Protein AF-A0A353PE07-F1 (afdb_monomer)

Foldseek 3Di:
DDQQWDDDQWIKRWDDDPPGPDTDIDTHNDDPPDQDDQVVVVVVVVVVAFCPDPPGDVDGDVDGDDDPDDDDPRD

Solvent-accessible surface area (backbone atoms only — not comparable to full-atom values): 4954 Å² total; per-residue (Å²): 132,80,82,52,62,53,68,83,68,56,29,42,36,55,51,69,45,99,87,48,99,51,72,52,68,48,79,45,65,74,71,86,78,49,80,49,58,50,66,67,55,38,55,57,49,60,72,68,47,55,48,83,46,98,90,42,58,83,56,79,78,86,81,75,70,77,80,90,69,94,62,56,99,49,44

Sequence (75 aa):
MSGNTIGRFFTLTSFGESHGPALGGIIDGCPPGLLLDETILQRDLDRRRPGTSRYTTQRREPDQVRILSGVFEGV

pLDDT: mean 88.92, std 9.18, range [54.09, 97.88]

Nearest PDB structures (foldseek):
  4lj2-assembly1_A  TM=8.600E-01  e=2.232E-05  Acinetobacter baumannii ATCC 19606 = CIP 70.34 = JCM 6841
  4lj2-assembly1_B  TM=8.462E-01  e=4.508E-05  Acinetobacter baumannii ATCC 19606 = CIP 70.34 = JCM 6841
  4o90-assembly1_B  TM=8.454E-01  e=5.461E-05  Acinetobacter baumannii ATCC 19606 = CIP 70.34 = JCM 6841
  4ob9-assembly1_B  TM=8.474E-01  e=6.206E-05  Acinetobacter baumannii ATCC 19606 = CIP 70.34 = JCM 6841

Structure (mmCIF, N/CA/C/O backbone):
data_AF-A0A353PE07-F1
#
_entry.id   AF-A0A353PE07-F1
#
loop_
_atom_site.group_PDB
_atom_site.id
_atom_site.type_symbol
_atom_site.label_atom_id
_atom_site.label_alt_id
_atom_site.label_comp_id
_atom_site.label_asym_id
_atom_site.label_entity_id
_atom_site.label_seq_id
_atom_site.pdbx_PDB_ins_code
_atom_site.Cartn_x
_atom_site.Cartn_y
_atom_site.Cartn_z
_atom_site.occupancy
_atom_site.B_iso_or_equiv
_atom_site.auth_seq_id
_atom_site.auth_comp_id
_atom_site.auth_asym_id
_atom_site.auth_atom_id
_atom_site.pdbx_PDB_model_num
ATOM 1 N N . MET A 1 1 ? 13.938 3.261 14.674 1.00 54.09 1 MET A N 1
ATOM 2 C CA . MET A 1 1 ? 12.611 3.047 14.061 1.00 54.09 1 MET A CA 1
ATOM 3 C C . MET A 1 1 ? 12.636 1.711 13.346 1.00 54.09 1 MET A C 1
ATOM 5 O O . MET A 1 1 ? 13.655 1.397 12.743 1.00 54.09 1 MET A O 1
ATOM 9 N N . SER A 1 2 ? 11.593 0.898 13.515 1.00 69.94 2 SER A N 1
ATOM 10 C CA . SER A 1 2 ? 11.458 -0.410 12.865 1.00 69.94 2 SER A CA 1
ATOM 11 C C . SER A 1 2 ? 11.492 -0.256 11.345 1.00 69.94 2 SER A C 1
ATOM 13 O O . SER A 1 2 ? 10.989 0.739 10.826 1.00 69.94 2 SER A O 1
ATOM 15 N N . GLY A 1 3 ? 12.071 -1.231 10.640 1.00 86.44 3 GLY A N 1
ATOM 16 C CA . GLY A 1 3 ? 11.971 -1.290 9.184 1.00 86.44 3 GLY A CA 1
ATOM 17 C C . GLY A 1 3 ? 10.504 -1.249 8.756 1.00 86.44 3 GLY A C 1
ATOM 18 O O . GLY A 1 3 ? 9.661 -1.913 9.356 1.00 86.44 3 GLY A O 1
ATOM 19 N N . ASN A 1 4 ? 10.203 -0.438 7.749 1.00 95.44 4 ASN A N 1
ATOM 20 C CA . ASN A 1 4 ? 8.869 -0.283 7.170 1.00 95.44 4 ASN A CA 1
ATOM 21 C C . ASN A 1 4 ? 8.651 -1.186 5.948 1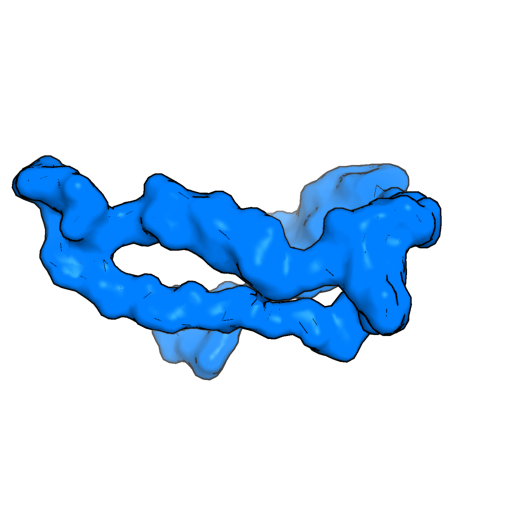.00 95.44 4 ASN A C 1
ATOM 23 O O . ASN A 1 4 ? 7.627 -1.073 5.278 1.00 95.44 4 ASN A O 1
ATOM 27 N N . THR A 1 5 ? 9.608 -2.071 5.667 1.00 97.00 5 THR A N 1
ATOM 28 C CA . THR A 1 5 ? 9.600 -2.976 4.521 1.00 97.00 5 THR A CA 1
ATOM 29 C C . THR A 1 5 ? 9.553 -4.430 4.980 1.00 97.00 5 THR A C 1
ATOM 31 O O . THR A 1 5 ? 10.342 -4.843 5.831 1.00 97.00 5 THR A O 1
ATOM 34 N N . ILE A 1 6 ? 8.657 -5.219 4.389 1.00 97.62 6 ILE A N 1
ATOM 35 C CA . ILE A 1 6 ? 8.556 -6.669 4.584 1.00 97.62 6 ILE A CA 1
ATOM 36 C C . ILE A 1 6 ? 8.494 -7.381 3.231 1.00 97.62 6 ILE A C 1
ATOM 38 O O . ILE A 1 6 ? 7.793 -6.931 2.330 1.00 97.62 6 ILE A O 1
ATOM 42 N N . GLY A 1 7 ? 9.205 -8.503 3.098 1.00 96.69 7 GLY A N 1
ATOM 43 C CA . GLY A 1 7 ? 9.233 -9.311 1.875 1.00 96.69 7 GLY A CA 1
ATOM 44 C C . GLY A 1 7 ? 10.624 -9.446 1.255 1.00 96.69 7 GLY A C 1
ATOM 45 O O . GLY A 1 7 ? 11.611 -8.949 1.795 1.00 96.69 7 GLY A O 1
ATOM 46 N N . ARG A 1 8 ? 10.704 -10.180 0.138 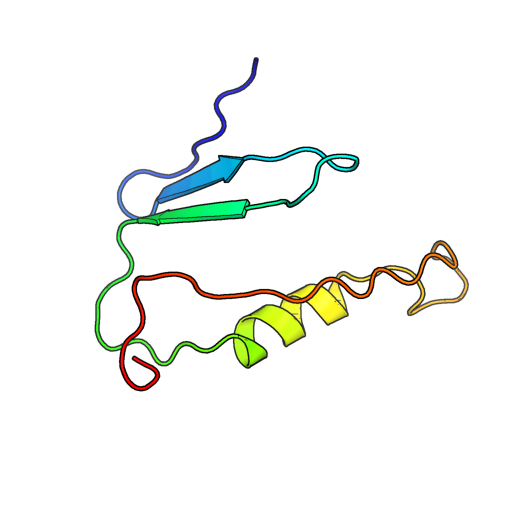1.00 95.06 8 ARG A N 1
ATOM 47 C CA . ARG A 1 8 ? 11.949 -10.372 -0.634 1.00 95.06 8 ARG A CA 1
ATOM 48 C C . ARG A 1 8 ? 11.712 -10.272 -2.137 1.00 95.06 8 ARG A C 1
ATOM 50 O O . ARG A 1 8 ? 12.378 -9.489 -2.796 1.00 95.06 8 ARG A O 1
ATOM 57 N N . PHE A 1 9 ? 10.799 -11.089 -2.664 1.00 96.62 9 PHE A N 1
ATOM 58 C CA . PHE A 1 9 ? 10.386 -11.031 -4.072 1.00 96.62 9 PHE A CA 1
ATOM 59 C C . PHE A 1 9 ? 9.077 -10.274 -4.243 1.00 96.62 9 PHE A C 1
ATOM 61 O O . PHE A 1 9 ? 8.966 -9.472 -5.154 1.00 96.62 9 PHE A O 1
ATOM 68 N N . PHE A 1 10 ? 8.129 -10.505 -3.337 1.00 97.25 10 PHE A N 1
ATOM 69 C CA . PHE A 1 10 ? 6.940 -9.687 -3.163 1.00 97.25 10 PHE A CA 1
ATOM 70 C C . PHE A 1 10 ? 7.137 -8.858 -1.900 1.00 97.25 10 PHE A C 1
ATOM 72 O O . PHE A 1 10 ? 7.304 -9.435 -0.818 1.00 97.25 10 PHE A O 1
ATOM 79 N N . THR A 1 11 ? 7.200 -7.540 -2.050 1.00 97.88 11 THR A N 1
ATOM 80 C CA . THR A 1 11 ? 7.684 -6.642 -0.999 1.00 97.88 11 THR A CA 1
ATOM 81 C C . THR A 1 11 ? 6.683 -5.524 -0.760 1.00 97.88 11 THR A C 1
ATOM 83 O O . THR A 1 11 ? 6.239 -4.885 -1.705 1.00 97.88 11 THR A O 1
ATOM 86 N N . LEU A 1 12 ? 6.341 -5.276 0.504 1.00 97.75 12 LEU A N 1
ATOM 87 C CA . LEU A 1 12 ? 5.522 -4.147 0.936 1.00 97.75 12 LEU A CA 1
ATOM 88 C C . LEU A 1 12 ? 6.399 -3.171 1.709 1.00 97.75 12 LEU A C 1
ATOM 90 O O . LEU A 1 12 ? 6.973 -3.554 2.726 1.00 97.75 12 LEU A O 1
ATOM 94 N N . THR A 1 13 ? 6.433 -1.915 1.275 1.00 97.69 13 THR A N 1
ATOM 95 C CA . THR A 1 13 ? 7.025 -0.798 2.020 1.00 97.69 13 THR A CA 1
ATOM 96 C C . THR A 1 13 ? 5.933 0.190 2.402 1.00 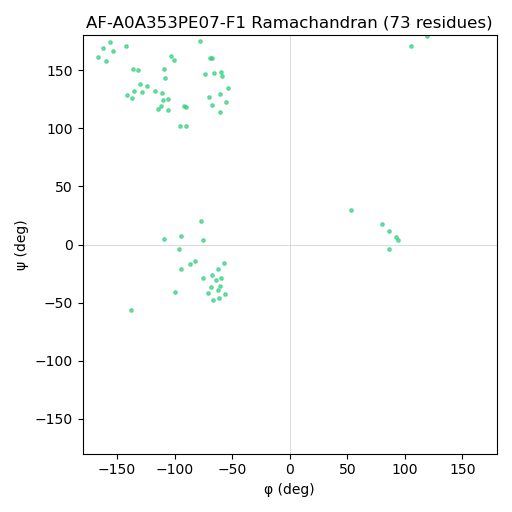97.69 13 THR A C 1
ATOM 98 O O . THR A 1 13 ? 5.320 0.775 1.516 1.00 97.69 13 THR A O 1
ATOM 101 N N . SER A 1 14 ? 5.667 0.394 3.692 1.00 96.44 14 SER A 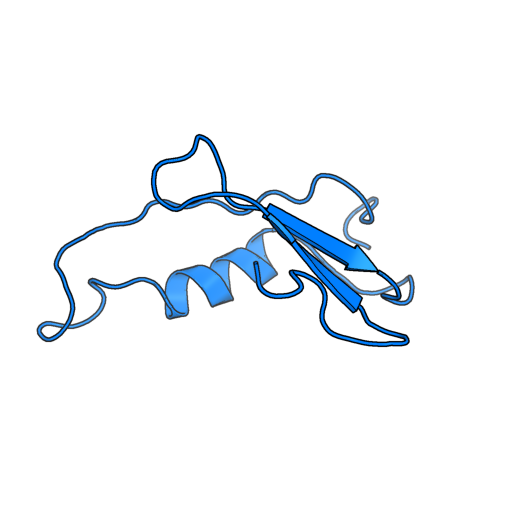N 1
ATOM 102 C CA . SER A 1 14 ? 4.607 1.296 4.168 1.00 96.44 14 SER A CA 1
ATOM 103 C C . SER A 1 14 ? 5.133 2.658 4.628 1.00 96.44 14 SER A C 1
ATOM 105 O O . SER A 1 14 ? 6.311 2.824 4.948 1.00 96.44 14 SER A O 1
ATOM 107 N N . PHE A 1 15 ? 4.252 3.656 4.661 1.00 95.06 15 PHE A N 1
ATOM 108 C CA . PHE A 1 15 ? 4.530 4.983 5.204 1.00 95.06 15 PHE A CA 1
ATOM 109 C C . PHE A 1 15 ? 3.248 5.671 5.695 1.00 95.06 15 PHE A C 1
ATOM 111 O O . PHE A 1 15 ? 2.130 5.265 5.372 1.00 95.06 15 PHE A O 1
ATOM 118 N N . GLY A 1 16 ? 3.429 6.757 6.447 1.00 93.62 16 GLY A N 1
ATOM 119 C CA . GLY A 1 16 ? 2.346 7.591 6.962 1.00 93.62 16 GLY A CA 1
ATOM 120 C C . GLY A 1 16 ? 2.091 7.402 8.455 1.00 93.62 16 GLY A C 1
ATOM 121 O O . GLY A 1 16 ? 2.637 6.513 9.106 1.00 93.62 16 GLY A O 1
ATOM 122 N N . GLU A 1 17 ? 1.248 8.277 8.991 1.00 90.81 17 GLU A N 1
ATOM 123 C CA . GLU A 1 17 ? 0.904 8.347 10.410 1.00 90.81 17 GLU A CA 1
ATOM 124 C C . GLU A 1 17 ? -0.614 8.424 10.569 1.00 90.81 17 GLU A C 1
ATOM 126 O O . GLU A 1 17 ? -1.298 9.006 9.731 1.00 90.81 17 GLU A O 1
ATOM 131 N N . SER A 1 18 ? -1.158 7.904 11.672 1.00 86.94 18 SER A N 1
ATOM 132 C CA . SER A 1 18 ? -2.612 7.887 11.915 1.00 86.94 18 SER A CA 1
ATOM 133 C C . SER A 1 18 ? -3.259 9.275 12.016 1.00 86.94 18 SER A C 1
ATOM 135 O O . SER A 1 18 ? -4.468 9.392 11.851 1.00 86.94 18 SER A O 1
ATOM 137 N N . HIS A 1 19 ? -2.471 10.311 12.316 1.00 87.44 19 HIS A N 1
ATOM 138 C CA . HIS A 1 19 ? -2.905 11.716 12.333 1.00 87.44 19 HIS A CA 1
ATOM 139 C C . HIS A 1 19 ? -2.316 12.519 11.164 1.00 87.44 19 HIS A C 1
ATOM 141 O O . HIS A 1 19 ? -2.490 13.734 11.095 1.00 87.44 19 HIS A O 1
ATOM 147 N N . GLY A 1 20 ? -1.591 11.847 10.268 1.00 88.06 20 GLY A N 1
ATOM 148 C CA . GLY A 1 20 ? -1.037 12.441 9.066 1.00 88.06 20 GLY A CA 1
ATOM 149 C C . GLY A 1 20 ? -2.098 12.621 7.976 1.00 88.06 20 GLY A C 1
ATOM 150 O O . GLY A 1 20 ? -3.236 12.172 8.116 1.00 88.06 20 GLY A O 1
ATOM 151 N N . PRO A 1 21 ? -1.728 13.259 6.857 1.00 91.00 21 PRO A N 1
ATOM 152 C CA . PRO A 1 21 ? -2.653 13.515 5.755 1.00 91.00 21 PRO A CA 1
ATOM 153 C C . PRO A 1 21 ? -3.094 12.236 5.029 1.00 91.00 21 PRO A C 1
ATOM 155 O O . PRO A 1 21 ? -4.158 12.222 4.417 1.00 91.00 21 PRO A O 1
ATOM 158 N N . ALA A 1 22 ? -2.269 11.184 5.063 1.00 91.00 22 ALA A N 1
ATOM 159 C CA . ALA A 1 22 ? -2.545 9.904 4.427 1.00 91.00 22 ALA A CA 1
ATOM 160 C C . ALA A 1 22 ? -1.707 8.771 5.040 1.00 91.00 22 ALA A C 1
ATOM 162 O O . ALA A 1 22 ? -0.625 8.996 5.592 1.00 91.00 22 ALA A O 1
ATOM 163 N N . LEU A 1 23 ? -2.199 7.547 4.858 1.00 92.94 23 LEU A N 1
ATOM 164 C CA . LEU A 1 23 ? -1.452 6.300 5.005 1.00 92.94 23 LEU A CA 1
ATOM 165 C C . LEU A 1 23 ? -1.222 5.717 3.611 1.00 92.94 23 LEU A C 1
ATOM 167 O O . LEU A 1 23 ? -2.094 5.817 2.747 1.00 92.94 23 LEU A O 1
ATOM 171 N N . GLY A 1 24 ? -0.063 5.105 3.386 1.00 95.25 24 GLY A N 1
ATOM 172 C CA . GLY A 1 24 ? 0.264 4.554 2.079 1.00 95.25 24 GLY A CA 1
ATOM 173 C C . GLY A 1 24 ? 1.295 3.441 2.126 1.00 95.25 24 GLY A C 1
ATOM 174 O O . GLY A 1 24 ? 1.865 3.108 3.168 1.00 95.25 24 GLY A O 1
ATOM 175 N N . GLY A 1 25 ? 1.526 2.850 0.961 1.00 96.62 25 GLY A N 1
ATOM 176 C CA . GLY A 1 25 ? 2.574 1.868 0.777 1.00 96.62 25 GLY A CA 1
ATOM 177 C C . GLY A 1 25 ? 2.842 1.579 -0.690 1.00 96.62 25 GLY A C 1
ATOM 178 O O . GLY A 1 25 ? 2.027 1.885 -1.557 1.00 96.62 25 GLY A O 1
ATOM 179 N N . ILE A 1 26 ? 4.009 1.003 -0.941 1.00 97.56 26 ILE A N 1
ATOM 180 C CA . ILE A 1 26 ? 4.467 0.527 -2.242 1.00 97.56 26 ILE A CA 1
ATOM 181 C C . ILE A 1 26 ? 4.504 -0.995 -2.174 1.00 97.56 26 ILE A C 1
ATOM 183 O O . ILE A 1 26 ? 5.047 -1.556 -1.219 1.00 97.56 26 ILE A O 1
ATOM 187 N N . ILE A 1 27 ? 3.908 -1.643 -3.173 1.00 97.44 27 ILE A N 1
ATOM 188 C CA . ILE A 1 27 ? 3.957 -3.091 -3.357 1.00 97.44 27 ILE A CA 1
ATOM 189 C C . ILE A 1 27 ? 4.790 -3.371 -4.604 1.00 97.44 27 ILE A C 1
ATOM 191 O O . ILE A 1 27 ? 4.410 -2.969 -5.701 1.00 97.44 27 ILE A O 1
ATOM 195 N N . ASP A 1 28 ? 5.895 -4.088 -4.427 1.00 97.50 28 ASP A N 1
ATOM 196 C CA . ASP A 1 28 ? 6.799 -4.495 -5.499 1.00 97.50 28 ASP A CA 1
ATOM 197 C C . ASP A 1 28 ? 6.716 -6.003 -5.754 1.00 97.50 28 ASP A C 1
ATOM 199 O O . ASP A 1 28 ? 6.456 -6.797 -4.845 1.00 97.50 28 ASP A O 1
ATOM 203 N N . GLY A 1 29 ? 6.988 -6.400 -7.001 1.00 95.94 29 GLY A N 1
ATOM 204 C CA . GLY A 1 29 ? 7.072 -7.807 -7.403 1.00 95.94 29 GLY A CA 1
ATOM 205 C C . GLY A 1 29 ? 5.731 -8.490 -7.659 1.00 95.94 29 GLY A C 1
ATOM 206 O O . GLY A 1 29 ? 5.668 -9.720 -7.687 1.00 95.94 29 GLY A O 1
ATOM 207 N N . CYS A 1 30 ? 4.660 -7.714 -7.850 1.00 95.06 30 CYS A N 1
ATOM 208 C CA . CYS A 1 30 ? 3.405 -8.245 -8.369 1.00 95.06 30 CYS A CA 1
ATOM 209 C C . CYS A 1 30 ? 3.586 -8.620 -9.854 1.00 95.06 30 CYS A C 1
ATOM 211 O O . CYS A 1 30 ? 4.060 -7.783 -10.628 1.00 95.06 30 CYS A O 1
ATOM 213 N N . PRO A 1 31 ? 3.258 -9.854 -10.274 1.00 94.88 31 PRO A N 1
ATOM 214 C CA . PRO A 1 31 ? 3.287 -10.209 -11.6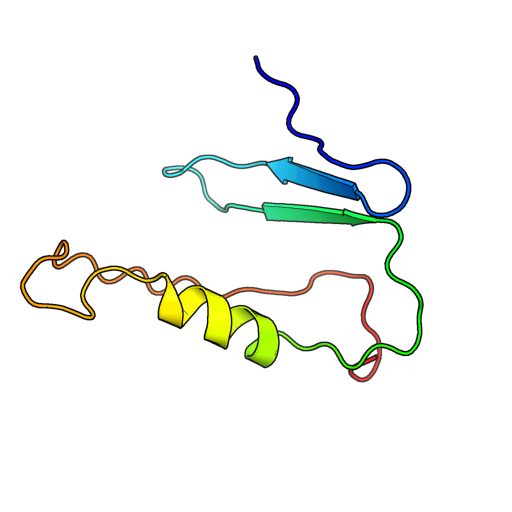86 1.00 94.88 31 PRO A CA 1
ATOM 215 C C . PRO A 1 31 ? 2.214 -9.423 -12.465 1.00 94.88 31 PRO A C 1
ATOM 217 O O . PRO A 1 31 ? 1.143 -9.155 -11.920 1.00 94.88 31 PRO A O 1
ATOM 220 N N . PRO A 1 32 ? 2.465 -9.082 -13.741 1.00 93.94 32 PRO A N 1
ATOM 221 C CA . PRO A 1 32 ? 1.463 -8.445 -14.592 1.00 93.94 32 PRO A CA 1
ATOM 222 C C . PRO A 1 32 ? 0.325 -9.420 -14.931 1.00 93.94 32 PRO A C 1
ATOM 224 O O . PRO A 1 32 ? 0.509 -10.639 -14.884 1.00 93.94 32 PRO A O 1
ATOM 227 N N . GLY A 1 33 ? -0.829 -8.892 -15.347 1.00 92.62 33 GLY A N 1
ATOM 228 C CA . GLY A 1 33 ? -1.967 -9.723 -15.762 1.00 92.62 33 GLY A CA 1
ATOM 229 C C . GLY A 1 33 ? -2.959 -10.035 -14.638 1.00 92.62 33 GLY A C 1
ATOM 230 O O . GLY A 1 33 ? -3.869 -10.840 -14.839 1.00 92.62 33 GLY A O 1
ATOM 231 N N . LEU A 1 34 ? -2.780 -9.438 -13.458 1.00 92.44 34 LEU A N 1
ATOM 232 C CA . LEU A 1 34 ? -3.661 -9.640 -12.317 1.00 92.44 34 LEU A CA 1
ATOM 233 C C . LEU A 1 34 ? -4.755 -8.574 -12.321 1.00 92.44 34 LEU A C 1
ATOM 235 O O . LEU A 1 34 ? -4.467 -7.392 -12.197 1.00 92.44 34 LEU A O 1
ATOM 239 N N . LEU A 1 35 ? -6.011 -9.009 -12.415 1.00 93.50 35 LEU A N 1
ATOM 240 C CA . LEU A 1 35 ? -7.154 -8.106 -12.313 1.00 93.50 35 LEU A CA 1
ATOM 241 C C . LEU A 1 35 ? -7.147 -7.419 -10.945 1.00 93.50 35 LEU A C 1
ATOM 243 O O . LEU A 1 35 ? -7.314 -8.081 -9.915 1.00 93.50 35 LEU A O 1
ATOM 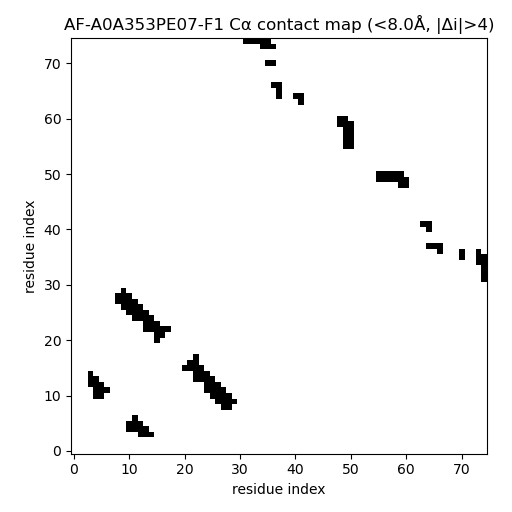247 N N . LEU A 1 36 ? -6.947 -6.103 -10.948 1.00 92.62 36 LEU A N 1
ATOM 248 C CA . LEU A 1 36 ? -6.845 -5.298 -9.740 1.00 92.62 36 LEU A CA 1
ATOM 249 C C . LEU A 1 36 ? -7.532 -3.949 -9.939 1.00 92.62 36 LEU A C 1
ATOM 251 O O . LEU A 1 36 ? -7.229 -3.212 -10.871 1.00 92.62 36 LEU A O 1
ATOM 255 N N . ASP A 1 37 ? -8.417 -3.608 -9.010 1.00 93.25 37 ASP A N 1
ATOM 256 C CA . ASP A 1 37 ? -9.019 -2.285 -8.890 1.00 93.25 37 ASP A CA 1
ATOM 257 C C . ASP A 1 37 ? -9.176 -1.902 -7.408 1.00 93.25 37 ASP A C 1
ATOM 259 O O . ASP A 1 37 ? -8.970 -2.719 -6.499 1.00 93.25 37 ASP A O 1
ATOM 263 N N . GLU A 1 38 ? -9.542 -0.647 -7.141 1.00 94.88 38 GLU A N 1
ATOM 264 C CA . GLU A 1 38 ? -9.784 -0.171 -5.779 1.00 94.88 38 GLU A CA 1
ATOM 265 C C . GLU A 1 38 ? -10.902 -0.934 -5.064 1.00 94.88 38 GLU A C 1
ATOM 267 O O . GLU A 1 38 ? -10.869 -1.040 -3.840 1.00 94.88 38 GLU A O 1
ATOM 272 N N . THR A 1 39 ? -11.889 -1.480 -5.778 1.00 93.50 39 THR A N 1
ATOM 273 C CA . THR A 1 39 ? -13.060 -2.124 -5.163 1.00 93.50 39 THR A CA 1
ATOM 274 C C . THR A 1 39 ? -12.684 -3.424 -4.459 1.00 93.50 39 THR A C 1
ATOM 276 O O . THR A 1 39 ? -13.189 -3.708 -3.367 1.00 93.50 39 THR A O 1
ATOM 279 N N . ILE A 1 40 ? -11.743 -4.177 -5.037 1.00 92.19 40 ILE A N 1
ATOM 280 C CA . ILE A 1 40 ? -11.203 -5.404 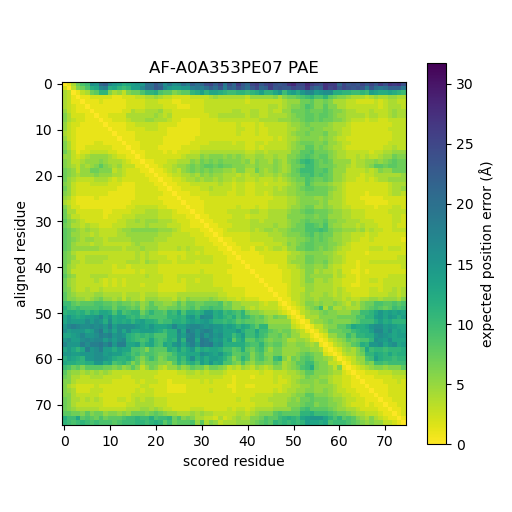-4.444 1.00 92.19 40 ILE A CA 1
ATOM 281 C C . ILE A 1 40 ? -10.527 -5.079 -3.108 1.00 92.19 40 ILE A C 1
ATOM 283 O O . ILE A 1 40 ? -10.791 -5.737 -2.099 1.00 92.19 40 ILE A O 1
ATOM 287 N N . LEU A 1 41 ? -9.703 -4.028 -3.081 1.00 92.62 41 LEU A N 1
ATOM 288 C CA . LEU A 1 41 ? -8.993 -3.592 -1.878 1.00 92.62 41 LEU A CA 1
ATOM 289 C C . LEU A 1 41 ? -9.942 -2.967 -0.845 1.00 92.62 41 LEU A C 1
ATOM 291 O O . LEU A 1 41 ? -9.843 -3.262 0.348 1.00 92.62 41 LEU A O 1
ATOM 295 N N . GLN A 1 42 ? -10.898 -2.152 -1.294 1.00 93.88 42 GLN A N 1
ATOM 296 C CA . GLN A 1 42 ? -11.865 -1.477 -0.432 1.00 93.88 42 GLN A CA 1
ATOM 297 C C . GLN A 1 42 ? -12.739 -2.484 0.313 1.00 93.88 42 GLN A C 1
ATOM 299 O O . GLN A 1 42 ? -12.974 -2.318 1.506 1.00 93.88 42 GLN A O 1
ATOM 304 N N . ARG A 1 43 ? -13.148 -3.581 -0.337 1.00 92.19 43 ARG A N 1
ATOM 305 C CA . ARG A 1 43 ? -13.902 -4.656 0.321 1.00 92.19 43 ARG A CA 1
ATOM 306 C C . ARG A 1 43 ? -13.157 -5.222 1.529 1.00 92.19 43 ARG A C 1
ATOM 308 O O . ARG A 1 43 ? -13.772 -5.479 2.566 1.00 92.19 43 ARG A O 1
ATOM 315 N N . ASP A 1 44 ? -11.852 -5.440 1.412 1.00 91.81 44 ASP A N 1
ATOM 316 C CA . ASP A 1 44 ? -11.049 -5.960 2.518 1.00 91.81 44 ASP A CA 1
ATOM 317 C C . ASP A 1 44 ? -10.758 -4.903 3.592 1.00 91.81 44 ASP A C 1
ATOM 319 O O . ASP A 1 44 ? -10.670 -5.256 4.772 1.00 91.81 44 ASP A O 1
ATOM 323 N N . LEU A 1 45 ? -10.688 -3.617 3.230 1.00 90.25 45 LEU A N 1
ATOM 324 C CA . LEU A 1 45 ? -10.641 -2.514 4.196 1.00 90.25 45 LEU A CA 1
ATOM 325 C C . LEU A 1 45 ? -11.951 -2.389 4.981 1.00 90.25 45 LEU A C 1
ATOM 327 O O . LEU A 1 45 ? -11.930 -2.359 6.211 1.00 90.25 45 LEU A O 1
ATOM 331 N N . ASP A 1 46 ? -13.093 -2.416 4.299 1.00 89.38 46 ASP A N 1
ATOM 332 C CA . ASP A 1 46 ? -14.420 -2.307 4.910 1.00 89.38 46 ASP A CA 1
ATOM 333 C C . ASP A 1 46 ? -14.684 -3.452 5.895 1.00 89.38 46 ASP A C 1
ATOM 335 O O . ASP A 1 46 ? -15.277 -3.246 6.955 1.00 89.38 46 ASP A O 1
ATOM 339 N N . ARG A 1 47 ? -14.179 -4.657 5.600 1.00 87.31 47 ARG A N 1
ATOM 340 C CA . ARG A 1 47 ? -14.234 -5.804 6.524 1.00 87.31 47 ARG A CA 1
ATOM 341 C C . ARG A 1 47 ? -13.441 -5.582 7.809 1.00 87.31 47 ARG A C 1
ATOM 343 O O . ARG A 1 47 ? -13.797 -6.156 8.836 1.00 87.31 47 ARG A O 1
ATOM 350 N N . ARG A 1 48 ? -12.356 -4.805 7.756 1.00 86.31 48 ARG A N 1
ATOM 351 C CA . ARG A 1 48 ? -11.510 -4.478 8.917 1.00 86.31 48 ARG A CA 1
ATOM 352 C C . ARG A 1 48 ? -12.024 -3.270 9.691 1.00 86.31 48 ARG A C 1
ATOM 354 O O . ARG A 1 48 ? -11.610 -3.069 10.832 1.00 86.31 48 ARG A O 1
ATOM 361 N N . ARG A 1 49 ? -12.910 -2.478 9.086 1.00 82.50 49 ARG A N 1
ATOM 362 C CA . ARG A 1 49 ? -13.413 -1.235 9.660 1.00 82.50 49 ARG A CA 1
ATOM 363 C C . ARG A 1 49 ? -14.139 -1.491 10.994 1.00 82.50 49 ARG A C 1
ATOM 365 O O . ARG A 1 49 ? -15.036 -2.341 11.059 1.00 82.50 49 ARG A O 1
ATOM 372 N N . PRO A 1 50 ? -13.796 -0.751 12.064 1.00 76.19 50 PRO A N 1
ATOM 373 C CA . PRO A 1 50 ? -14.548 -0.786 13.313 1.00 76.19 50 PRO A CA 1
ATOM 374 C C . PRO A 1 50 ? -15.953 -0.183 13.129 1.00 76.19 50 PRO A C 1
ATOM 376 O O . PRO A 1 50 ? -16.227 0.544 12.177 1.00 76.19 50 PRO A O 1
ATOM 379 N N . GLY A 1 51 ? -16.877 -0.499 14.033 1.00 73.56 51 GLY A N 1
ATOM 380 C CA . GLY A 1 51 ? -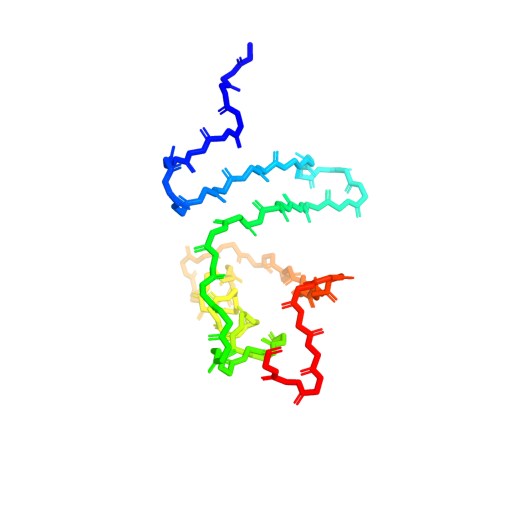18.260 -0.011 13.994 1.00 73.56 51 GLY A CA 1
ATOM 381 C C . GLY A 1 51 ? -19.248 -0.945 13.289 1.00 73.56 51 GLY A C 1
ATOM 382 O O . GLY A 1 51 ? -20.427 -0.615 13.185 1.00 73.56 51 GLY A O 1
ATOM 383 N N . THR A 1 52 ? -18.804 -2.125 12.847 1.00 71.56 52 THR A N 1
ATOM 384 C CA . THR A 1 52 ? -19.662 -3.185 12.280 1.00 71.56 52 THR A CA 1
ATOM 385 C C . THR A 1 52 ? -20.342 -4.044 13.350 1.00 71.56 52 THR A C 1
ATOM 387 O O . THR A 1 52 ? -21.295 -4.764 13.063 1.00 71.56 52 THR A O 1
ATOM 390 N N . SER A 1 53 ? -19.882 -3.963 14.603 1.00 74.31 53 SER A N 1
ATOM 391 C CA . SER A 1 53 ? -20.418 -4.721 15.735 1.00 74.31 53 SER A CA 1
ATOM 392 C C . SER A 1 53 ? -20.565 -3.847 16.975 1.00 74.31 53 SER A C 1
ATOM 394 O O . SER A 1 53 ? -19.766 -2.937 17.211 1.00 74.31 53 SER A O 1
ATOM 396 N N . ARG A 1 54 ? -21.539 -4.188 17.829 1.00 76.12 54 ARG A N 1
ATOM 397 C CA . ARG A 1 54 ? -21.801 -3.530 19.124 1.00 76.12 54 ARG A CA 1
ATOM 398 C C . ARG A 1 54 ? -20.609 -3.527 20.090 1.00 76.12 54 ARG A C 1
ATOM 400 O O . ARG A 1 54 ? -20.629 -2.792 21.067 1.00 76.12 54 ARG A O 1
ATOM 407 N N . TYR A 1 55 ? -19.606 -4.367 19.836 1.00 79.00 55 TYR A N 1
ATOM 408 C CA . TYR A 1 55 ? -18.402 -4.510 20.661 1.00 79.00 55 TYR A CA 1
ATOM 409 C C . TYR A 1 55 ? -17.206 -3.698 20.153 1.00 79.00 55 TYR A C 1
ATOM 411 O O . TYR A 1 55 ? -16.147 -3.715 20.772 1.00 79.00 55 TYR A O 1
ATOM 419 N N . THR A 1 56 ? -17.348 -3.024 19.013 1.00 78.75 56 THR A N 1
ATOM 420 C CA . THR A 1 56 ? -16.280 -2.221 18.408 1.00 78.75 56 THR A CA 1
ATOM 421 C C . THR A 1 56 ? -16.518 -0.737 18.649 1.00 78.75 56 THR A C 1
ATOM 423 O O . THR A 1 56 ? -17.621 -0.321 19.008 1.00 78.75 56 THR A O 1
ATOM 426 N N . THR A 1 57 ? -15.476 0.076 18.478 1.00 76.62 57 THR A N 1
ATOM 427 C CA . THR A 1 57 ? -15.600 1.530 18.609 1.00 76.62 57 THR A CA 1
ATOM 428 C C . THR A 1 57 ? -16.624 2.062 17.600 1.00 76.62 57 THR A C 1
ATOM 430 O O . THR A 1 57 ? -16.769 1.533 16.501 1.00 76.62 57 THR A O 1
ATOM 433 N N . GLN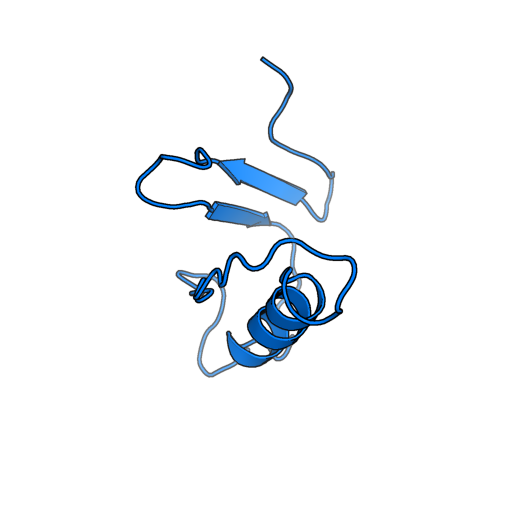 A 1 58 ? -17.337 3.134 17.951 1.00 72.94 58 GLN A N 1
ATOM 434 C CA . GLN A 1 58 ? -18.316 3.758 17.047 1.00 72.94 58 GLN A CA 1
ATOM 435 C C . GLN A 1 58 ? -17.659 4.585 15.929 1.00 72.94 58 GLN A C 1
ATOM 437 O O . GLN A 1 58 ? -18.348 5.267 15.167 1.00 72.94 58 GLN A O 1
ATOM 442 N N . ARG A 1 59 ? -16.323 4.578 15.848 1.00 72.81 59 ARG A N 1
ATOM 443 C CA . ARG A 1 59 ? -15.582 5.398 14.899 1.00 72.81 59 ARG A CA 1
ATOM 444 C C . ARG A 1 59 ? -15.859 4.889 13.491 1.00 72.81 59 ARG A C 1
ATOM 446 O O . ARG A 1 59 ? -15.577 3.745 13.158 1.00 72.81 59 ARG A O 1
ATOM 453 N N . ARG A 1 60 ? -16.411 5.763 12.657 1.00 68.81 60 ARG A N 1
ATOM 454 C CA . ARG A 1 60 ? -16.631 5.494 11.241 1.00 68.81 60 ARG A CA 1
ATOM 455 C C . ARG A 1 60 ? -15.452 6.063 10.466 1.00 68.81 60 ARG A C 1
ATOM 457 O O . ARG A 1 60 ? -15.425 7.255 10.212 1.00 68.81 60 ARG A O 1
ATOM 464 N N . GLU A 1 61 ? -14.523 5.212 10.049 1.00 71.62 61 GLU A N 1
ATOM 465 C CA . GLU A 1 61 ? -13.361 5.608 9.226 1.00 71.62 61 GLU A CA 1
ATOM 466 C C . GLU A 1 61 ? -13.704 5.498 7.730 1.00 71.62 61 GLU A C 1
ATOM 468 O O . GLU A 1 61 ? -13.849 4.385 7.237 1.00 71.62 61 GLU A O 1
ATOM 473 N N . PRO A 1 62 ? -13.995 6.602 7.014 1.00 77.12 62 PRO A N 1
ATOM 474 C CA . PRO A 1 62 ? -14.486 6.566 5.632 1.00 77.12 62 PRO A CA 1
ATOM 475 C C . PRO A 1 62 ? -13.377 6.277 4.608 1.00 77.12 62 PRO A C 1
ATOM 477 O O . PRO A 1 62 ? -13.543 6.611 3.436 1.00 77.12 62 PRO A O 1
ATOM 480 N N . ASP A 1 63 ? -12.262 5.708 5.058 1.00 85.69 63 ASP A N 1
ATOM 481 C CA . ASP A 1 63 ? -11.011 5.611 4.324 1.00 85.69 63 ASP A CA 1
ATOM 482 C C . ASP A 1 63 ? -11.237 4.934 2.974 1.00 85.69 63 ASP A C 1
ATOM 484 O O . ASP A 1 63 ? -11.764 3.823 2.890 1.00 85.69 63 ASP A O 1
ATOM 488 N N . GLN A 1 64 ? -10.867 5.657 1.919 1.00 91.69 64 GLN A N 1
ATOM 489 C CA . GLN A 1 64 ? -10.941 5.194 0.542 1.00 91.69 64 GLN A CA 1
ATOM 490 C C . GLN A 1 64 ? -9.535 4.869 0.066 1.00 91.69 64 GLN A C 1
ATOM 492 O O . GLN A 1 64 ? -8.641 5.721 0.119 1.00 91.69 64 GLN A O 1
ATOM 497 N N . VAL A 1 65 ? -9.345 3.650 -0.420 1.00 94.50 65 VAL A N 1
ATOM 498 C CA . VAL A 1 65 ? -8.104 3.272 -1.092 1.00 94.50 65 VAL A CA 1
ATOM 499 C C . VAL A 1 65 ? -8.037 3.906 -2.478 1.00 94.50 65 VAL A C 1
ATOM 501 O O . VAL A 1 65 ? -9.053 4.103 -3.141 1.00 94.50 65 VAL A O 1
ATOM 504 N N . ARG A 1 66 ? -6.824 4.242 -2.918 1.00 95.44 66 ARG A N 1
ATOM 505 C CA . ARG A 1 66 ? -6.544 4.710 -4.277 1.00 95.44 66 ARG A CA 1
ATOM 506 C C . ARG A 1 66 ? -5.302 4.016 -4.800 1.00 95.44 66 ARG A C 1
ATOM 508 O O . ARG A 1 66 ? -4.282 4.006 -4.108 1.00 95.44 66 ARG A O 1
ATOM 515 N N . ILE A 1 67 ? -5.371 3.491 -6.017 1.00 95.69 67 ILE A N 1
ATOM 516 C CA . ILE A 1 67 ? -4.207 2.945 -6.709 1.00 95.69 67 ILE A CA 1
ATOM 517 C C . ILE A 1 67 ? -3.580 4.084 -7.516 1.00 95.69 67 ILE A C 1
ATOM 519 O O . ILE A 1 67 ? -4.219 4.698 -8.364 1.00 95.69 67 ILE A O 1
ATOM 523 N N . LEU A 1 68 ? -2.328 4.425 -7.203 1.00 96.06 68 LEU A N 1
ATOM 524 C CA . LEU A 1 68 ? -1.629 5.546 -7.848 1.00 96.06 68 LEU A CA 1
ATOM 525 C C . LEU A 1 68 ? -0.765 5.106 -9.038 1.00 96.06 68 LEU A C 1
ATOM 527 O O . LEU A 1 68 ? -0.414 5.935 -9.875 1.00 96.06 68 LEU A O 1
ATOM 531 N N . SER A 1 69 ? -0.393 3.828 -9.100 1.00 95.31 69 SER A N 1
ATOM 532 C CA . SER A 1 69 ? 0.464 3.255 -10.138 1.00 95.31 69 SER A CA 1
ATOM 533 C C . SER A 1 69 ? 0.343 1.728 -10.176 1.00 95.31 69 SER A C 1
ATOM 535 O O . SER A 1 69 ? -0.219 1.119 -9.268 1.00 95.31 69 SER A O 1
ATOM 537 N N . GLY A 1 70 ? 0.896 1.111 -11.225 1.00 93.88 70 GLY A N 1
ATOM 538 C CA . GLY A 1 70 ? 1.031 -0.347 -11.336 1.00 93.88 70 GLY A CA 1
ATOM 539 C C . GLY A 1 70 ? -0.179 -1.080 -11.916 1.00 93.88 70 GLY A C 1
ATOM 540 O O . GLY A 1 70 ? -0.075 -2.278 -12.135 1.00 93.88 70 GLY A O 1
ATOM 541 N N . VAL A 1 71 ? -1.274 -0.368 -12.198 1.00 95.00 71 VAL A N 1
ATOM 542 C CA . VAL A 1 71 ? -2.476 -0.895 -12.859 1.00 95.00 71 VAL A CA 1
ATOM 543 C C . VAL A 1 71 ? -2.777 -0.060 -14.098 1.00 95.00 71 VAL A C 1
ATOM 545 O O . VAL A 1 71 ? -2.717 1.172 -14.056 1.00 95.00 71 VAL A O 1
ATOM 548 N N . PHE A 1 72 ? -3.118 -0.724 -15.195 1.00 92.75 72 PHE A N 1
ATOM 549 C CA . PHE A 1 72 ? -3.526 -0.123 -16.455 1.00 92.75 72 PHE A CA 1
ATOM 550 C C . PHE A 1 72 ? -4.734 -0.879 -17.022 1.00 92.75 72 PHE A C 1
ATOM 552 O O . PHE A 1 72 ? -4.700 -2.094 -17.166 1.00 92.75 72 PHE A O 1
ATOM 559 N N . GLU A 1 73 ? -5.824 -0.165 -17.320 1.00 91.50 73 GLU A N 1
ATOM 560 C CA . GLU A 1 73 ? -7.075 -0.759 -17.837 1.00 91.50 73 GLU A CA 1
ATOM 561 C C . GLU A 1 73 ? -7.636 -1.920 -16.976 1.00 91.50 73 GLU A C 1
ATOM 563 O O . GLU A 1 73 ? -8.322 -2.809 -17.477 1.00 91.50 73 GLU A O 1
ATOM 568 N N . GLY A 1 74 ? -7.384 -1.884 -15.660 1.00 84.94 74 GLY A N 1
ATOM 569 C CA . GLY A 1 74 ? -7.861 -2.880 -14.688 1.00 84.94 74 GLY A CA 1
ATOM 570 C C . GLY A 1 74 ? -6.959 -4.109 -14.519 1.00 84.94 74 GLY A C 1
ATOM 571 O O . GLY A 1 74 ? -7.395 -5.090 -13.911 1.00 84.94 74 GLY A O 1
ATOM 572 N N . VAL A 1 75 ? -5.734 -4.068 -15.059 1.00 79.06 75 VAL A N 1
ATOM 573 C CA . VAL A 1 75 ? -4.739 -5.157 -15.053 1.00 79.06 75 VAL A CA 1
ATOM 574 C C . VAL A 1 75 ? -3.343 -4.656 -14.683 1.00 79.06 75 VAL A C 1
ATOM 576 O O . VAL A 1 75 ? -3.049 -3.472 -14.956 1.00 79.06 75 VAL A O 1
#

Secondary structure (DSSP, 8-state):
---SEEESSSEEEEEE-TTSS-EEEEEE-PPTT----HHHHHHHHHHH-TTSSTTS------------SS-STT-

Radius of gyration: 14.77 Å; Cα contacts (8 Å, |Δi|>4): 72; chains: 1; bounding box: 34×24×38 Å

Mean predicted aligned error: 5.2 Å